Protein AF-A0A392NHH3-F1 (afdb_monomer)

pLDDT: mean 84.98, std 8.95, range [55.41, 94.88]

Radius of gyration: 12.45 Å; Cα contacts (8 Å, |Δi|>4): 94; chains: 1; bounding box: 30×29×27 Å

Structure (mmCIF, N/CA/C/O backbone):
data_AF-A0A392NHH3-F1
#
_entry.id   AF-A0A392NHH3-F1
#
loop_
_atom_site.group_PDB
_atom_site.id
_atom_site.type_symbol
_atom_site.label_atom_id
_atom_site.label_alt_id
_atom_site.label_comp_id
_atom_site.label_asym_id
_atom_site.label_entity_id
_atom_site.label_seq_id
_atom_site.pdbx_PDB_ins_code
_atom_site.Cartn_x
_atom_site.Cartn_y
_atom_site.Cartn_z
_atom_site.occupancy
_atom_site.B_iso_or_equiv
_atom_site.auth_seq_id
_atom_site.auth_comp_id
_atom_site.auth_asym_id
_atom_site.auth_atom_id
_atom_site.pdbx_PDB_model_num
ATOM 1 N N . MET A 1 1 ? 8.587 8.225 -6.338 1.00 61.16 1 MET A N 1
ATOM 2 C CA . MET A 1 1 ? 9.451 8.103 -5.137 1.00 61.16 1 MET A CA 1
ATOM 3 C C . MET A 1 1 ? 9.341 6.738 -4.457 1.00 61.16 1 MET A C 1
ATOM 5 O O . MET A 1 1 ? 10.367 6.161 -4.135 1.00 61.16 1 MET A O 1
ATOM 9 N N . SER A 1 2 ? 8.142 6.178 -4.274 1.00 64.06 2 SER A N 1
ATOM 10 C CA . SER A 1 2 ? 7.911 4.911 -3.550 1.00 64.06 2 SER A CA 1
ATOM 11 C C . SER A 1 2 ? 8.570 3.648 -4.141 1.00 64.06 2 SER A C 1
ATOM 13 O O . SER A 1 2 ? 8.725 2.671 -3.420 1.00 64.06 2 SER A O 1
ATOM 15 N N . GLN A 1 3 ? 8.993 3.661 -5.411 1.00 74.06 3 GLN A N 1
ATOM 16 C CA . GLN A 1 3 ? 9.649 2.527 -6.094 1.00 74.06 3 GLN A CA 1
ATOM 17 C C . GLN A 1 3 ? 11.179 2.478 -5.897 1.00 74.06 3 GLN A C 1
ATOM 19 O O . GLN A 1 3 ? 11.865 1.660 -6.502 1.00 74.06 3 GLN A O 1
ATOM 24 N N . GLN A 1 4 ? 11.757 3.373 -5.090 1.00 76.50 4 GLN A N 1
ATOM 25 C CA . GLN A 1 4 ? 13.188 3.343 -4.779 1.00 76.50 4 GLN A CA 1
ATOM 26 C C . GLN A 1 4 ? 13.419 2.734 -3.396 1.00 76.50 4 GLN A C 1
ATOM 28 O O . GLN A 1 4 ? 12.790 3.154 -2.427 1.00 76.50 4 GLN A O 1
ATOM 33 N N . LYS A 1 5 ? 14.394 1.823 -3.287 1.00 72.62 5 LYS A N 1
ATOM 34 C CA . LYS A 1 5 ? 14.721 1.064 -2.063 1.00 72.62 5 LYS A CA 1
ATOM 35 C C . LYS A 1 5 ? 14.808 1.900 -0.784 1.00 72.62 5 LYS A C 1
ATOM 37 O O . LYS A 1 5 ? 14.377 1.454 0.272 1.00 72.62 5 LYS A O 1
ATOM 42 N N . PHE A 1 6 ? 15.437 3.073 -0.845 1.00 75.38 6 PHE A N 1
ATOM 43 C CA . PHE A 1 6 ? 15.624 3.911 0.343 1.00 75.38 6 PHE A CA 1
ATOM 44 C C . PHE A 1 6 ? 14.452 4.864 0.569 1.00 75.38 6 PHE A C 1
ATOM 46 O O . PHE A 1 6 ? 14.067 5.091 1.713 1.00 75.38 6 PHE A O 1
ATOM 53 N N . ALA A 1 7 ? 13.847 5.371 -0.507 1.00 77.62 7 ALA A N 1
ATOM 54 C CA . ALA A 1 7 ? 12.708 6.271 -0.411 1.00 77.62 7 ALA A CA 1
ATOM 55 C C . ALA A 1 7 ? 11.433 5.553 0.058 1.00 77.62 7 ALA A C 1
ATOM 57 O O . ALA A 1 7 ? 10.654 6.158 0.787 1.00 77.62 7 ALA A O 1
ATOM 58 N N . SER A 1 8 ? 11.235 4.270 -0.275 1.00 81.62 8 SER A N 1
ATOM 59 C CA . SER A 1 8 ? 10.099 3.482 0.230 1.00 81.62 8 SER A CA 1
ATOM 60 C C . SER A 1 8 ? 10.087 3.443 1.760 1.00 81.62 8 SER A C 1
ATOM 62 O O . SER A 1 8 ? 9.063 3.738 2.366 1.00 81.62 8 SER A O 1
ATOM 64 N N . ASN A 1 9 ? 11.254 3.238 2.384 1.00 81.81 9 ASN A N 1
ATOM 65 C CA . ASN A 1 9 ? 11.396 3.235 3.842 1.00 81.81 9 ASN A CA 1
ATOM 66 C C . ASN A 1 9 ? 11.053 4.594 4.466 1.00 81.81 9 ASN A C 1
ATOM 68 O O . ASN A 1 9 ? 10.515 4.653 5.571 1.00 81.81 9 ASN A O 1
ATOM 72 N N . VAL A 1 10 ? 11.386 5.695 3.782 1.00 85.81 10 VAL A N 1
ATOM 73 C CA . VAL A 1 10 ? 11.020 7.043 4.240 1.00 85.81 10 VAL A CA 1
ATOM 74 C C . VAL A 1 10 ? 9.506 7.208 4.183 1.00 85.81 10 VAL A C 1
ATOM 76 O O . VAL A 1 10 ? 8.913 7.621 5.173 1.00 85.81 10 VAL A O 1
ATOM 79 N N . VAL A 1 11 ? 8.871 6.810 3.077 1.00 85.12 11 VAL A N 1
ATOM 80 C CA . VAL A 1 11 ? 7.411 6.887 2.920 1.00 85.12 11 VAL A CA 1
ATOM 81 C C . VAL A 1 11 ? 6.691 6.023 3.962 1.00 85.12 11 VAL A C 1
ATOM 83 O O . VAL A 1 11 ? 5.737 6.486 4.578 1.00 85.12 11 VAL A O 1
ATOM 86 N N . GLU A 1 12 ? 7.166 4.807 4.236 1.00 85.75 12 GLU A N 1
ATOM 87 C CA . GLU A 1 12 ? 6.600 3.941 5.281 1.00 85.75 12 GLU A CA 1
ATOM 88 C C . GLU A 1 12 ? 6.691 4.564 6.681 1.00 85.75 12 GLU A C 1
ATOM 90 O O . GLU A 1 12 ? 5.734 4.500 7.460 1.00 85.75 12 GLU A O 1
ATOM 95 N N . LYS A 1 13 ? 7.822 5.206 7.001 1.00 86.69 13 LYS A N 1
ATOM 96 C CA . LYS A 1 13 ? 7.974 5.953 8.254 1.00 86.69 13 LYS A CA 1
ATOM 97 C C . LYS A 1 13 ? 7.034 7.151 8.296 1.00 86.69 13 LYS A C 1
ATOM 99 O O . LYS A 1 13 ? 6.362 7.333 9.305 1.00 86.69 13 LYS A O 1
ATOM 104 N N . CYS A 1 14 ? 6.924 7.921 7.215 1.00 86.00 14 CYS A N 1
ATOM 105 C CA . CYS A 1 14 ? 5.973 9.028 7.141 1.00 86.00 14 CYS A CA 1
ATOM 106 C C . CYS A 1 14 ? 4.545 8.542 7.410 1.00 86.00 14 CYS A C 1
ATOM 108 O O . CYS A 1 14 ? 3.896 9.081 8.290 1.00 86.00 14 CYS A O 1
ATOM 110 N N . LEU A 1 15 ? 4.099 7.452 6.780 1.00 86.06 15 LEU A N 1
ATOM 111 C CA . LEU A 1 15 ? 2.764 6.878 7.010 1.00 86.06 15 LEU A CA 1
ATOM 112 C C . LEU A 1 15 ? 2.512 6.429 8.459 1.00 86.06 15 LEU A C 1
ATOM 114 O O . LEU A 1 15 ? 1.358 6.343 8.880 1.00 86.06 15 LEU A O 1
ATOM 118 N N . THR A 1 16 ? 3.577 6.108 9.195 1.00 86.00 16 THR A N 1
ATOM 119 C CA . THR A 1 16 ? 3.508 5.643 10.586 1.00 86.00 16 THR A CA 1
ATOM 120 C C . THR A 1 16 ? 3.503 6.804 11.581 1.00 86.00 16 THR A C 1
ATOM 122 O O . THR A 1 16 ? 2.808 6.733 12.590 1.00 86.00 16 THR A O 1
ATOM 125 N N . PHE A 1 17 ? 4.276 7.860 11.311 1.00 86.56 17 PHE A N 1
ATOM 126 C CA . PHE A 1 17 ? 4.550 8.931 12.276 1.00 86.56 17 PHE A CA 1
ATOM 127 C C . PHE A 1 17 ? 3.938 10.290 11.913 1.00 86.56 17 PHE A C 1
ATOM 129 O O . PHE A 1 17 ? 3.975 11.196 12.741 1.00 86.56 17 PHE A O 1
ATOM 136 N N . SER A 1 18 ? 3.405 10.464 10.702 1.00 84.94 18 SER A N 1
ATOM 137 C CA . SER A 1 18 ? 2.753 11.712 10.304 1.00 84.94 18 SER A CA 1
ATOM 138 C C . SER A 1 18 ? 1.380 11.861 10.957 1.00 84.94 18 SER A C 1
ATOM 140 O O . SER A 1 18 ? 0.716 10.872 11.285 1.00 84.94 18 SER A O 1
ATOM 142 N N . GLY A 1 19 ? 0.919 13.102 11.096 1.00 86.62 19 GLY A N 1
ATOM 143 C CA . GLY A 1 19 ? -0.437 13.389 11.530 1.00 86.62 19 GLY A CA 1
ATOM 144 C C . GLY A 1 19 ? -1.484 12.918 10.509 1.00 86.62 19 GLY A C 1
ATOM 145 O O . GLY A 1 19 ? -1.153 12.569 9.366 1.00 86.62 19 GLY A O 1
ATOM 146 N N . PRO A 1 20 ? -2.773 12.889 10.902 1.00 83.38 20 PRO A N 1
ATOM 147 C CA . PRO A 1 20 ? -3.857 12.412 10.043 1.00 83.38 20 PRO A CA 1
ATOM 148 C C . PRO A 1 20 ? -3.940 13.150 8.700 1.00 83.38 20 PRO A C 1
ATOM 150 O O . PRO A 1 20 ? -4.086 12.508 7.662 1.00 83.38 20 PRO A O 1
ATOM 153 N N . SER A 1 21 ? -3.780 14.477 8.708 1.00 85.88 21 SER A N 1
ATOM 154 C CA . SER A 1 21 ? -3.867 15.310 7.504 1.00 85.88 21 SER A CA 1
ATOM 155 C C . SER A 1 21 ? -2.721 15.044 6.526 1.00 85.88 21 SER A C 1
ATOM 157 O O . SER A 1 21 ? -2.955 14.891 5.330 1.00 85.88 21 SER A O 1
ATOM 159 N N . GLU A 1 22 ? -1.480 14.926 7.008 1.00 85.19 22 GLU A N 1
ATOM 160 C CA . GLU A 1 22 ? -0.344 14.625 6.126 1.00 85.19 22 GLU A CA 1
ATOM 161 C C . GLU A 1 22 ? -0.435 13.206 5.561 1.00 85.19 22 GLU A C 1
ATOM 163 O O . GLU A 1 22 ? -0.150 12.980 4.383 1.00 85.19 22 GLU A O 1
ATOM 168 N N . ARG A 1 23 ? -0.899 12.248 6.373 1.00 85.31 23 ARG A N 1
ATOM 169 C CA . ARG A 1 23 ? -1.148 10.883 5.905 1.00 85.31 23 ARG A CA 1
ATOM 170 C C . ARG A 1 23 ? -2.208 10.863 4.809 1.00 85.31 23 ARG A C 1
ATOM 172 O O . ARG A 1 23 ? -2.038 10.151 3.824 1.00 85.31 23 ARG A O 1
ATOM 179 N N . GLN A 1 24 ? -3.273 11.648 4.952 1.00 84.44 24 GLN A N 1
ATOM 180 C CA . GLN A 1 24 ? -4.322 11.746 3.941 1.00 84.44 24 GLN A CA 1
ATOM 181 C C . GLN A 1 24 ? -3.782 12.262 2.604 1.00 84.44 24 GLN A C 1
ATOM 183 O O . GLN A 1 24 ? -4.124 11.701 1.566 1.00 84.44 24 GLN A O 1
ATOM 188 N N . ILE A 1 25 ? -2.884 13.250 2.627 1.00 85.44 25 ILE A N 1
ATOM 189 C CA . ILE A 1 25 ? -2.212 13.751 1.419 1.00 85.44 25 ILE A CA 1
ATOM 190 C C . ILE A 1 25 ? -1.389 12.634 0.762 1.00 85.44 25 ILE A C 1
ATOM 192 O O . ILE A 1 25 ? -1.537 12.386 -0.432 1.00 85.44 25 ILE A O 1
ATOM 196 N N . LEU A 1 26 ? -0.581 11.902 1.539 1.00 85.00 26 LEU A N 1
ATOM 197 C CA . LEU A 1 26 ? 0.235 10.795 1.020 1.00 85.00 26 LEU A CA 1
ATOM 198 C C . LEU A 1 26 ? -0.612 9.680 0.392 1.00 85.00 26 LEU A C 1
ATOM 200 O O . LEU A 1 26 ? -0.263 9.153 -0.664 1.00 85.00 26 LEU A O 1
ATOM 204 N N . VAL A 1 27 ? -1.721 9.316 1.038 1.00 84.00 27 VAL A N 1
ATOM 205 C CA . VAL A 1 27 ? -2.645 8.295 0.528 1.00 84.00 27 VAL A CA 1
ATOM 206 C C . VAL A 1 27 ? -3.352 8.782 -0.736 1.00 84.00 27 VAL A C 1
ATOM 2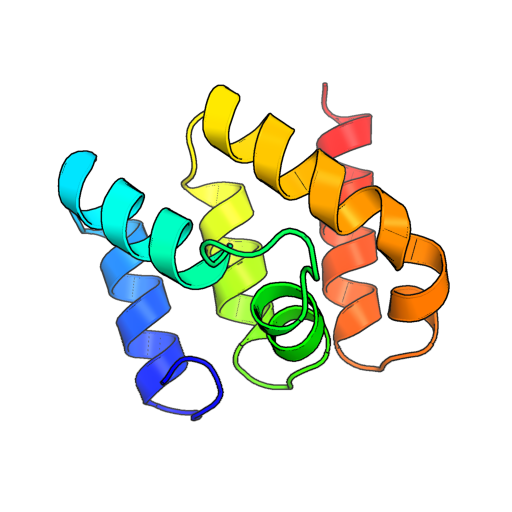08 O O . VAL A 1 27 ? -3.460 8.022 -1.695 1.00 84.00 27 VAL A O 1
ATOM 211 N N . SER A 1 28 ? -3.782 10.046 -0.772 1.00 83.19 28 SER A N 1
ATOM 212 C CA . SER A 1 28 ? -4.420 10.645 -1.949 1.00 83.19 28 SER A CA 1
ATOM 213 C C . SER A 1 28 ? -3.484 10.662 -3.159 1.00 83.19 28 SER A C 1
ATOM 215 O O . SER A 1 28 ? -3.881 10.254 -4.245 1.00 83.19 28 SER A O 1
ATOM 217 N N . GLU A 1 29 ? -2.226 11.063 -2.973 1.00 83.44 29 GLU A N 1
ATOM 218 C CA . GLU A 1 29 ? -1.202 11.040 -4.027 1.00 83.44 29 GLU A CA 1
ATOM 219 C C . GLU A 1 29 ? -0.946 9.618 -4.547 1.00 83.44 29 GLU A C 1
ATOM 221 O O . GLU A 1 29 ? -0.784 9.399 -5.746 1.00 83.44 29 GLU A O 1
ATOM 226 N N . MET A 1 30 ? -0.939 8.627 -3.650 1.00 82.94 30 MET A N 1
ATOM 227 C CA . MET A 1 30 ? -0.742 7.225 -4.015 1.00 82.94 30 MET A CA 1
ATOM 228 C C . MET A 1 30 ? -1.916 6.645 -4.817 1.00 82.94 30 MET A C 1
ATOM 230 O O . MET A 1 30 ? -1.702 5.828 -5.717 1.00 82.94 30 MET A O 1
ATOM 234 N N . LEU A 1 31 ? -3.147 7.031 -4.476 1.00 78.56 31 LEU A N 1
ATOM 235 C CA . LEU A 1 31 ? -4.344 6.643 -5.222 1.00 78.56 31 LEU A CA 1
ATOM 236 C C . LEU A 1 31 ? -4.425 7.352 -6.580 1.00 78.56 31 LEU A C 1
ATOM 238 O O . LEU A 1 31 ? -4.964 6.779 -7.527 1.00 78.56 31 LEU A O 1
ATOM 242 N N . GLY A 1 32 ? -3.832 8.543 -6.682 1.00 72.81 32 GLY A N 1
ATOM 243 C CA . GLY A 1 32 ? -3.909 9.402 -7.856 1.00 72.81 32 GLY A CA 1
ATOM 244 C C . GLY A 1 32 ? -5.272 10.088 -7.983 1.00 72.81 32 GLY A C 1
ATOM 245 O O . GLY A 1 32 ? -6.215 9.809 -7.245 1.00 72.81 32 GLY A O 1
ATOM 246 N N . THR A 1 33 ? -5.375 11.012 -8.936 1.00 65.94 33 THR A N 1
ATOM 247 C CA . THR A 1 33 ? -6.611 11.758 -9.240 1.00 65.94 33 THR A CA 1
ATOM 248 C C . THR A 1 33 ? -7.394 11.171 -10.414 1.00 65.94 33 THR A C 1
ATOM 250 O O . THR A 1 33 ? -8.479 11.656 -10.729 1.00 65.94 33 THR A O 1
ATOM 253 N N . THR A 1 34 ? -6.857 10.142 -11.073 1.00 60.12 34 THR A N 1
ATOM 254 C CA . THR A 1 34 ? -7.446 9.523 -12.263 1.00 60.12 34 THR A CA 1
ATOM 255 C C . THR A 1 34 ? -8.073 8.169 -11.930 1.00 60.12 34 THR A C 1
ATOM 257 O O . THR A 1 34 ? -7.616 7.434 -11.051 1.00 60.12 34 THR A O 1
ATOM 260 N N . ASP A 1 35 ? -9.132 7.804 -12.652 1.00 58.72 35 ASP A N 1
ATOM 261 C CA . ASP A 1 35 ? -9.806 6.508 -12.481 1.00 58.72 35 ASP A CA 1
ATOM 262 C C . ASP A 1 35 ? -8.998 5.312 -13.009 1.00 58.72 35 ASP A C 1
ATOM 264 O O . ASP A 1 35 ? -9.382 4.160 -12.812 1.00 58.72 35 ASP A O 1
ATOM 268 N N . GLU A 1 36 ? -7.845 5.554 -13.632 1.00 60.84 36 GLU A N 1
ATOM 269 C 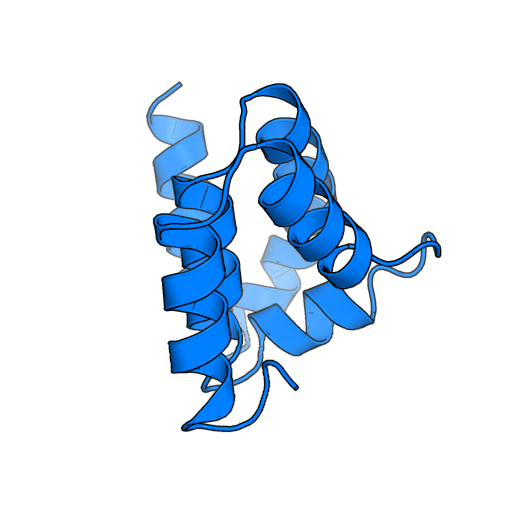CA . GLU A 1 36 ? -7.083 4.516 -14.329 1.00 60.84 36 GLU A CA 1
ATOM 270 C C . GLU A 1 36 ? -6.278 3.598 -13.385 1.00 60.84 36 GLU A C 1
ATOM 272 O O . GLU A 1 36 ? -5.737 2.581 -13.817 1.00 60.84 36 GLU A O 1
ATOM 277 N N . ASN A 1 37 ? -6.238 3.880 -12.071 1.00 61.47 37 ASN A N 1
ATOM 278 C CA . ASN A 1 37 ? -5.533 3.086 -11.044 1.00 61.47 37 ASN A CA 1
ATOM 279 C C . ASN A 1 37 ? -4.053 2.778 -11.363 1.00 61.47 37 ASN A C 1
ATOM 281 O O . ASN A 1 37 ? -3.449 1.928 -10.701 1.00 61.47 37 ASN A O 1
ATOM 285 N N . GLU A 1 38 ? -3.448 3.425 -12.360 1.00 70.25 38 GLU A N 1
ATOM 286 C CA . GLU A 1 38 ? -2.114 3.077 -12.852 1.00 70.25 38 GLU A CA 1
ATOM 287 C C . GLU A 1 38 ? -1.018 3.227 -11.783 1.00 70.25 38 GLU A C 1
ATOM 289 O O . GLU A 1 38 ? -0.217 2.293 -11.638 1.00 70.25 38 GLU A O 1
ATOM 294 N N . PRO A 1 39 ? -0.990 4.303 -10.960 1.00 80.19 39 PRO A N 1
ATOM 295 C CA . PRO A 1 39 ? 0.042 4.464 -9.936 1.00 80.19 39 PRO A CA 1
ATOM 296 C C . PRO A 1 39 ? -0.035 3.375 -8.859 1.00 80.19 39 PRO A C 1
ATOM 298 O O . PRO A 1 39 ? 0.971 2.734 -8.539 1.00 80.19 39 PRO A O 1
ATOM 301 N N . LEU A 1 40 ? -1.241 3.098 -8.352 1.00 84.94 40 LEU A N 1
ATOM 302 C CA . LEU A 1 40 ? -1.481 2.064 -7.348 1.00 84.94 40 LEU A CA 1
ATOM 303 C C . LEU A 1 40 ? -1.134 0.669 -7.888 1.00 84.94 40 LEU A C 1
ATOM 305 O O . LEU A 1 40 ? -0.460 -0.112 -7.214 1.00 84.94 40 LEU A O 1
ATOM 309 N N . GLN A 1 41 ? -1.547 0.351 -9.118 1.00 86.69 41 GLN A N 1
ATOM 310 C CA . GLN A 1 41 ? -1.228 -0.927 -9.755 1.00 86.69 41 GLN A CA 1
ATOM 311 C C . GLN A 1 41 ? 0.274 -1.141 -9.930 1.00 86.69 41 GLN A C 1
ATOM 313 O O . GLN A 1 41 ? 0.759 -2.246 -9.671 1.00 86.69 41 GLN A O 1
ATOM 318 N N . ALA A 1 42 ? 1.005 -0.111 -10.359 1.00 88.38 42 ALA A N 1
ATOM 319 C CA . ALA A 1 42 ? 2.455 -0.175 -10.476 1.00 88.38 42 ALA A CA 1
ATOM 320 C C . ALA A 1 42 ? 3.099 -0.422 -9.104 1.00 88.38 42 ALA A C 1
ATOM 322 O O . ALA A 1 42 ? 3.942 -1.308 -8.966 1.00 88.38 42 ALA A O 1
ATOM 323 N N . MET A 1 43 ? 2.639 0.284 -8.067 1.00 91.50 43 MET A N 1
ATOM 324 C CA . MET A 1 43 ? 3.165 0.132 -6.711 1.00 91.50 43 MET A CA 1
ATOM 325 C C . MET A 1 43 ? 2.938 -1.266 -6.126 1.00 91.50 43 MET A C 1
ATOM 327 O O . MET A 1 43 ? 3.841 -1.824 -5.509 1.00 91.50 43 MET A O 1
ATOM 331 N N . MET A 1 44 ? 1.770 -1.870 -6.356 1.00 93.50 44 MET A N 1
ATOM 332 C CA . MET A 1 44 ? 1.463 -3.226 -5.878 1.00 93.50 44 MET A CA 1
ATOM 333 C C . MET A 1 44 ? 2.350 -4.314 -6.496 1.00 93.50 44 MET A C 1
ATOM 335 O O . MET A 1 44 ? 2.526 -5.378 -5.902 1.00 93.50 44 MET A O 1
ATOM 339 N N . LYS A 1 45 ? 2.874 -4.077 -7.702 1.00 92.44 45 LYS A N 1
ATOM 340 C CA . LYS A 1 45 ? 3.713 -5.032 -8.439 1.00 92.44 45 LYS A CA 1
ATOM 341 C C . LYS A 1 45 ? 5.208 -4.810 -8.200 1.00 92.44 45 LYS A C 1
ATOM 343 O O . LYS A 1 45 ? 5.995 -5.686 -8.549 1.00 92.44 45 LYS A O 1
ATOM 348 N N . ASP A 1 46 ? 5.588 -3.674 -7.624 1.00 93.81 46 ASP A N 1
ATOM 349 C CA . ASP A 1 46 ? 6.979 -3.275 -7.421 1.00 93.81 46 ASP A CA 1
ATOM 350 C C . ASP A 1 46 ? 7.617 -3.922 -6.179 1.00 93.81 46 ASP A C 1
ATOM 352 O O . ASP A 1 46 ? 6.964 -4.143 -5.158 1.00 93.81 46 ASP A O 1
ATOM 356 N N . GLN A 1 47 ? 8.924 -4.183 -6.241 1.00 91.75 47 GLN A N 1
ATOM 357 C CA . GLN A 1 47 ? 9.681 -4.860 -5.182 1.00 91.75 47 GLN A CA 1
ATOM 358 C C . GLN A 1 47 ? 9.853 -4.042 -3.891 1.00 91.75 47 GLN A C 1
ATOM 360 O O . GLN A 1 47 ? 10.099 -4.628 -2.838 1.00 91.75 47 GLN A O 1
ATOM 365 N N . PHE A 1 48 ? 9.704 -2.714 -3.949 1.00 90.62 48 PHE A N 1
ATOM 366 C CA . PHE A 1 48 ? 9.828 -1.818 -2.794 1.00 90.62 48 PHE A CA 1
ATOM 367 C C . PHE A 1 48 ? 8.496 -1.144 -2.457 1.00 90.62 48 PHE A C 1
ATOM 369 O O . PHE A 1 48 ? 8.086 -1.107 -1.298 1.00 90.62 48 PHE A O 1
ATOM 376 N N . ALA A 1 49 ? 7.768 -0.667 -3.463 1.00 89.62 49 ALA A N 1
ATOM 377 C CA . ALA A 1 49 ? 6.517 0.051 -3.251 1.00 89.62 49 ALA A CA 1
ATOM 378 C C . ALA A 1 49 ? 5.381 -0.840 -2.709 1.00 89.62 49 ALA A C 1
ATOM 380 O O . ALA A 1 49 ? 4.450 -0.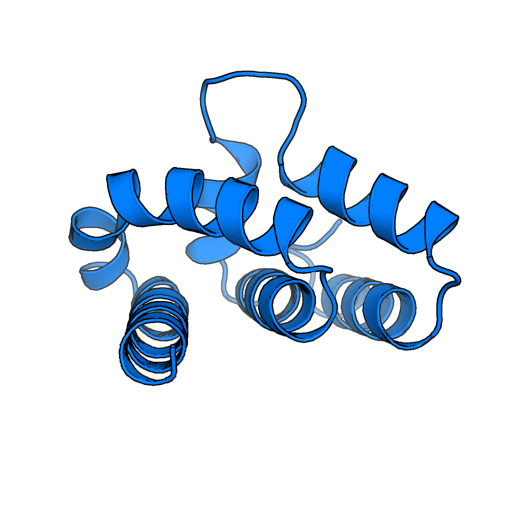318 -2.093 1.00 89.62 49 ALA A O 1
ATOM 381 N N . ASN A 1 50 ? 5.461 -2.170 -2.853 1.00 93.00 50 ASN A N 1
ATOM 382 C CA . ASN A 1 50 ? 4.477 -3.080 -2.257 1.00 93.00 50 ASN A CA 1
ATOM 383 C C . ASN A 1 50 ? 4.428 -2.971 -0.719 1.00 93.00 50 ASN A C 1
ATOM 385 O O . ASN A 1 50 ? 3.364 -3.164 -0.129 1.00 93.00 50 ASN A O 1
ATOM 389 N N . TYR A 1 51 ? 5.543 -2.624 -0.068 1.00 91.94 51 TYR A N 1
ATOM 390 C CA . TYR A 1 51 ? 5.584 -2.408 1.380 1.00 91.94 51 TYR A CA 1
ATOM 391 C C . TYR A 1 51 ? 4.841 -1.132 1.777 1.00 91.94 51 TYR A C 1
ATOM 393 O O . TYR A 1 51 ? 4.062 -1.142 2.729 1.00 91.94 51 TYR A O 1
ATOM 401 N N . VAL A 1 52 ? 4.974 -0.070 0.976 1.00 91.19 52 VAL A N 1
ATOM 402 C CA . VAL A 1 52 ? 4.210 1.175 1.147 1.00 91.19 52 VAL A CA 1
ATOM 403 C C . VAL A 1 52 ? 2.708 0.894 1.065 1.00 91.19 52 VAL A C 1
ATOM 405 O O . VAL A 1 52 ? 1.959 1.341 1.927 1.00 91.19 52 VAL A O 1
ATOM 408 N N . VAL A 1 53 ? 2.264 0.095 0.088 1.00 92.25 53 VAL A N 1
ATOM 409 C CA . VAL A 1 53 ? 0.841 -0.266 -0.056 1.00 92.25 53 VAL A CA 1
ATOM 410 C C . VAL A 1 53 ? 0.328 -1.033 1.162 1.00 92.25 53 VAL A C 1
ATOM 412 O O . VAL A 1 53 ? -0.740 -0.724 1.689 1.00 92.25 53 VAL A O 1
ATOM 415 N N . GLN A 1 54 ? 1.095 -2.014 1.643 1.00 91.88 54 GLN A N 1
ATOM 416 C CA . GLN A 1 54 ? 0.743 -2.765 2.850 1.00 91.88 54 GLN A CA 1
ATOM 417 C C . GLN A 1 54 ? 0.677 -1.859 4.082 1.00 91.88 54 GLN A C 1
ATOM 419 O O . GLN A 1 54 ? -0.243 -1.997 4.887 1.00 91.88 54 GLN A O 1
ATOM 424 N N . LYS A 1 55 ? 1.609 -0.905 4.204 1.00 91.19 55 LYS A N 1
ATOM 425 C CA . LYS A 1 55 ? 1.631 0.064 5.300 1.00 91.19 55 LYS A CA 1
ATOM 426 C C . LYS A 1 55 ? 0.425 0.995 5.259 1.00 91.19 55 LYS A C 1
ATOM 428 O O . LYS A 1 55 ? -0.189 1.220 6.294 1.00 91.19 55 LYS A O 1
ATOM 433 N N . VAL A 1 56 ? 0.037 1.478 4.080 1.00 90.69 56 VAL A N 1
ATOM 434 C CA . VAL A 1 56 ? -1.186 2.276 3.920 1.00 90.69 56 VAL A CA 1
ATOM 435 C C . VAL A 1 56 ? -2.407 1.490 4.396 1.00 90.69 56 VAL A C 1
ATOM 437 O O . VAL A 1 56 ? -3.180 2.008 5.193 1.00 90.69 56 VAL A O 1
ATOM 440 N N . LEU A 1 57 ? -2.552 0.222 3.998 1.00 90.38 57 LEU A N 1
ATOM 441 C CA . LEU A 1 57 ? -3.656 -0.637 4.454 1.00 90.38 57 LEU A CA 1
ATOM 442 C C . LEU A 1 57 ? -3.671 -0.865 5.981 1.00 90.38 57 LEU A C 1
ATOM 444 O O . LEU A 1 57 ? -4.709 -1.230 6.528 1.00 90.38 57 LEU A O 1
ATOM 448 N N . GLU A 1 58 ? -2.542 -0.669 6.666 1.00 88.69 58 GLU A N 1
ATOM 449 C CA . GLU A 1 58 ? -2.417 -0.746 8.127 1.00 88.69 58 GLU A CA 1
ATOM 450 C C . GLU A 1 58 ? -2.763 0.561 8.842 1.00 88.69 58 GLU A C 1
ATOM 452 O O . GLU A 1 58 ? -3.286 0.512 9.952 1.00 88.69 58 GLU A O 1
ATOM 457 N N . THR A 1 59 ? -2.448 1.711 8.242 1.00 86.88 59 THR A N 1
ATOM 458 C CA . THR A 1 59 ? -2.513 3.015 8.923 1.00 86.88 59 THR A CA 1
ATOM 459 C C . THR A 1 59 ? -3.670 3.902 8.472 1.00 86.88 59 THR A C 1
ATOM 461 O O . THR A 1 59 ? -3.949 4.907 9.128 1.00 86.88 59 THR A O 1
ATOM 464 N N . CYS A 1 60 ? -4.336 3.555 7.369 1.00 85.81 60 CYS A N 1
ATOM 465 C CA . CYS A 1 60 ? -5.512 4.265 6.878 1.00 85.81 60 CYS A CA 1
ATOM 466 C C . CYS A 1 60 ? -6.734 4.072 7.788 1.00 85.81 60 CYS A C 1
ATOM 468 O O . CYS A 1 60 ? -6.898 3.023 8.428 1.00 85.81 60 CYS A O 1
ATOM 470 N N . ASP A 1 61 ? -7.586 5.100 7.818 1.00 86.81 61 ASP A N 1
ATOM 471 C CA . ASP A 1 61 ? -8.911 5.021 8.434 1.00 86.81 61 ASP A CA 1
ATOM 472 C C . ASP A 1 61 ? -9.859 4.126 7.618 1.00 86.81 61 ASP A C 1
ATOM 474 O O . ASP A 1 61 ? -9.537 3.698 6.507 1.00 86.81 61 ASP A O 1
ATOM 478 N N . ASP A 1 62 ? -11.027 3.811 8.178 1.00 87.25 62 ASP A N 1
ATOM 479 C CA . ASP A 1 62 ? -11.955 2.857 7.567 1.00 87.25 62 ASP A CA 1
ATOM 480 C C . ASP A 1 62 ? -12.497 3.333 6.211 1.00 87.25 62 ASP A C 1
ATOM 482 O O . ASP A 1 62 ? -12.639 2.523 5.293 1.00 87.25 62 ASP A O 1
ATOM 486 N N . HIS A 1 63 ? -12.721 4.640 6.043 1.00 86.38 63 HIS A N 1
ATOM 487 C CA . HIS A 1 63 ? -13.211 5.202 4.785 1.00 86.38 63 HIS A CA 1
ATOM 488 C C . HIS A 1 63 ? -12.156 5.090 3.679 1.00 86.38 63 HIS A C 1
ATOM 490 O O . HIS A 1 63 ? -12.425 4.585 2.588 1.00 86.38 63 HIS A O 1
ATOM 496 N N . GLN A 1 64 ? -10.921 5.497 3.975 1.00 85.19 64 GLN A N 1
ATOM 497 C CA . GLN A 1 64 ? -9.785 5.332 3.074 1.00 85.19 64 GLN A CA 1
ATOM 498 C C . GLN A 1 64 ? -9.545 3.859 2.748 1.00 85.19 64 GLN A C 1
ATOM 500 O O . GLN A 1 64 ? -9.304 3.513 1.589 1.00 85.19 64 GLN A O 1
ATOM 505 N N . ARG A 1 65 ? -9.624 2.983 3.755 1.00 88.88 65 ARG A N 1
ATOM 506 C CA . ARG A 1 65 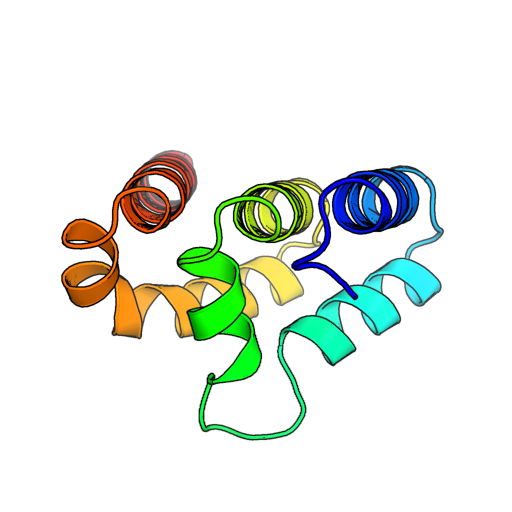? -9.432 1.543 3.589 1.00 88.88 65 ARG A CA 1
ATOM 507 C C . ARG A 1 65 ? -10.440 0.967 2.612 1.00 88.88 65 ARG A C 1
ATOM 509 O O . ARG A 1 65 ? -10.039 0.233 1.714 1.00 88.88 65 ARG A O 1
ATOM 516 N N . GLU A 1 66 ? -11.718 1.300 2.756 1.00 88.81 66 GLU A N 1
ATOM 517 C CA . GLU A 1 66 ? -12.766 0.852 1.841 1.00 88.81 66 GLU A CA 1
ATOM 518 C C . GLU A 1 66 ? -12.475 1.292 0.399 1.00 88.81 66 GLU A C 1
ATOM 520 O O . GLU A 1 66 ? -12.499 0.471 -0.525 1.00 88.81 66 GLU A O 1
ATOM 525 N N . LEU A 1 67 ? -12.091 2.559 0.222 1.00 86.75 67 LEU A N 1
ATOM 526 C CA . LEU A 1 67 ? -11.740 3.141 -1.072 1.00 86.75 67 LEU A CA 1
ATOM 527 C C . LEU A 1 67 ? -10.553 2.404 -1.711 1.00 86.75 67 LEU A C 1
ATOM 529 O O . LEU A 1 67 ? -10.656 1.916 -2.838 1.00 86.75 67 LEU A O 1
ATOM 533 N N . ILE A 1 68 ? -9.459 2.225 -0.969 1.00 88.44 68 ILE A N 1
ATOM 534 C CA . ILE A 1 68 ? -8.266 1.502 -1.429 1.00 88.44 68 ILE A CA 1
ATOM 535 C C . ILE A 1 68 ? -8.614 0.048 -1.765 1.00 88.44 68 ILE A C 1
ATOM 537 O O . ILE A 1 68 ? -8.252 -0.447 -2.833 1.00 88.44 68 ILE A O 1
ATOM 541 N N . LEU A 1 69 ? -9.345 -0.649 -0.891 1.00 89.94 69 LEU A N 1
ATOM 542 C CA . LEU A 1 69 ? -9.745 -2.036 -1.119 1.00 89.94 69 LEU A CA 1
ATOM 543 C C . LEU A 1 69 ? -10.611 -2.178 -2.372 1.00 89.94 69 LEU A C 1
ATOM 545 O O . LEU A 1 69 ? -10.422 -3.139 -3.116 1.00 89.94 69 LEU A O 1
ATOM 549 N N . SER A 1 70 ? -11.517 -1.234 -2.641 1.00 88.69 70 SER A N 1
ATOM 550 C CA . SER A 1 70 ? -12.338 -1.242 -3.857 1.00 88.69 70 SER A CA 1
ATOM 551 C C . SER A 1 70 ? -11.474 -1.194 -5.126 1.00 88.69 70 SER A C 1
ATOM 553 O O . SER A 1 70 ? -11.673 -1.999 -6.039 1.00 88.69 70 SER A O 1
ATOM 555 N N . ARG A 1 71 ? -10.434 -0.345 -5.138 1.00 86.81 71 ARG A N 1
ATOM 556 C CA . ARG A 1 71 ? -9.477 -0.227 -6.249 1.00 86.81 71 ARG A CA 1
ATOM 557 C C . ARG A 1 71 ? -8.569 -1.454 -6.369 1.00 86.81 71 ARG A C 1
ATOM 559 O O . ARG A 1 71 ? -8.249 -1.871 -7.475 1.00 86.81 71 ARG A O 1
ATOM 566 N N . ILE A 1 72 ? -8.166 -2.086 -5.265 1.00 89.75 72 ILE A N 1
ATOM 567 C CA . ILE A 1 72 ? -7.329 -3.299 -5.327 1.00 89.75 72 ILE A CA 1
ATOM 568 C C . ILE A 1 72 ? -8.139 -4.513 -5.802 1.00 89.75 72 ILE A C 1
ATOM 570 O O . ILE A 1 72 ? -7.629 -5.324 -6.581 1.00 89.75 72 ILE A O 1
ATOM 574 N N . LYS A 1 73 ? -9.400 -4.643 -5.366 1.00 89.56 73 LYS A N 1
ATOM 575 C CA . LYS A 1 73 ? -10.271 -5.795 -5.662 1.00 89.56 73 LYS A CA 1
ATOM 576 C C . LYS A 1 73 ? -10.412 -6.061 -7.161 1.00 89.56 73 LYS A C 1
ATOM 578 O O . LYS A 1 73 ? -10.328 -7.218 -7.571 1.00 89.56 73 LYS A O 1
ATOM 583 N N . VAL A 1 74 ? -10.517 -5.013 -7.981 1.00 89.50 74 VAL A N 1
ATOM 584 C CA . VAL A 1 74 ? -10.610 -5.146 -9.448 1.00 89.50 74 VAL A CA 1
ATOM 585 C C . VAL A 1 74 ? -9.337 -5.719 -10.092 1.00 89.50 74 VAL A C 1
ATOM 587 O O . VAL A 1 74 ? -9.385 -6.243 -11.203 1.00 89.50 74 VAL A O 1
ATOM 590 N N . HIS A 1 75 ? -8.201 -5.696 -9.387 1.00 89.06 75 HIS A N 1
ATOM 591 C CA . HIS A 1 75 ? -6.906 -6.162 -9.890 1.00 89.06 75 HIS A CA 1
ATOM 592 C C . HIS A 1 75 ? -6.401 -7.456 -9.229 1.00 89.06 75 HIS A C 1
ATOM 594 O O . HIS A 1 75 ? -5.357 -7.967 -9.642 1.00 89.06 75 HIS A O 1
ATOM 600 N N . LEU A 1 76 ? -7.117 -8.038 -8.255 1.00 90.25 76 LEU A N 1
ATOM 601 C CA . LEU A 1 76 ? -6.637 -9.197 -7.476 1.00 90.25 76 LEU A CA 1
ATOM 602 C C . LEU A 1 76 ? -6.196 -10.378 -8.350 1.00 90.25 76 LEU A C 1
ATOM 604 O O . LEU A 1 76 ? -5.128 -10.949 -8.130 1.00 90.25 76 LEU A O 1
ATOM 608 N N . ASN A 1 77 ? -6.974 -10.714 -9.380 1.00 90.50 77 ASN A N 1
ATOM 609 C CA . ASN A 1 77 ? -6.649 -11.819 -10.286 1.00 90.50 77 ASN A CA 1
ATOM 610 C C . ASN A 1 77 ? -5.363 -11.570 -11.085 1.00 90.50 77 ASN A C 1
ATOM 612 O O . ASN A 1 77 ? -4.589 -12.499 -11.318 1.00 90.50 77 ASN A O 1
ATOM 616 N N . ALA A 1 78 ? -5.111 -10.323 -11.486 1.00 90.56 78 ALA A N 1
ATOM 617 C CA . ALA A 1 78 ? -3.873 -9.958 -12.164 1.00 90.56 78 ALA A CA 1
ATOM 618 C C . ALA A 1 78 ? -2.684 -9.997 -11.193 1.00 90.56 78 ALA A C 1
ATOM 620 O O . ALA A 1 78 ? -1.634 -10.536 -11.536 1.00 90.56 78 ALA A O 1
ATOM 621 N N . LEU A 1 79 ? -2.856 -9.486 -9.969 1.00 91.88 79 LEU A N 1
ATOM 622 C CA . LEU A 1 79 ? -1.807 -9.411 -8.947 1.00 91.88 79 LEU A CA 1
ATOM 623 C C . LEU A 1 79 ? -1.261 -10.779 -8.531 1.00 91.88 79 LEU A C 1
ATOM 625 O O . LEU A 1 79 ? -0.062 -10.887 -8.276 1.00 91.88 79 LEU A O 1
ATOM 629 N N . LYS A 1 80 ? -2.091 -11.832 -8.543 1.00 93.19 80 LYS A N 1
ATOM 630 C CA . LYS A 1 80 ? -1.664 -13.220 -8.276 1.00 93.19 80 LYS A CA 1
ATOM 631 C C . LYS A 1 80 ? -0.533 -13.699 -9.197 1.00 93.19 80 LYS A C 1
ATOM 633 O O . LYS A 1 80 ? 0.221 -14.585 -8.812 1.00 93.19 80 LYS A O 1
ATOM 638 N N . LYS A 1 81 ? -0.397 -13.111 -10.391 1.00 93.69 81 LYS A N 1
ATOM 639 C CA . LYS A 1 81 ? 0.642 -13.463 -11.374 1.00 93.69 81 LYS A CA 1
ATOM 640 C C . LYS A 1 81 ? 1.989 -12.778 -11.116 1.00 93.69 81 LYS A C 1
ATOM 642 O O . LYS A 1 81 ? 2.973 -13.145 -11.748 1.00 93.69 81 LYS A O 1
ATOM 647 N N . TYR A 1 82 ? 2.050 -11.792 -10.219 1.00 92.94 82 TYR A N 1
ATOM 648 C CA . TYR A 1 82 ? 3.263 -11.020 -9.944 1.00 92.94 82 TYR A CA 1
ATOM 649 C C . TYR A 1 82 ? 3.896 -11.434 -8.615 1.00 92.94 82 TYR A C 1
ATOM 651 O O . TYR A 1 82 ? 3.205 -11.572 -7.603 1.00 92.94 82 TYR A O 1
ATOM 659 N N . THR A 1 83 ? 5.228 -11.551 -8.599 1.00 93.25 83 THR A N 1
ATOM 660 C CA . THR A 1 83 ? 6.011 -11.953 -7.418 1.00 93.25 83 THR A CA 1
ATOM 661 C C . THR A 1 83 ? 5.688 -11.119 -6.186 1.00 93.25 83 THR A C 1
ATOM 663 O O . THR A 1 83 ? 5.527 -11.691 -5.114 1.00 93.25 83 THR A O 1
ATOM 666 N N . TYR A 1 84 ? 5.550 -9.800 -6.333 1.00 93.44 84 TYR A N 1
ATOM 667 C CA . TYR A 1 84 ? 5.230 -8.906 -5.217 1.00 93.44 84 TYR A CA 1
ATOM 668 C C . TYR A 1 84 ? 3.723 -8.676 -5.054 1.00 93.44 84 TYR A C 1
ATOM 670 O O . TYR A 1 84 ? 3.231 -8.549 -3.934 1.00 93.44 84 TYR A O 1
ATOM 678 N N . GLY A 1 85 ? 2.965 -8.751 -6.154 1.00 93.00 85 GLY A N 1
ATOM 679 C CA . GLY A 1 85 ? 1.508 -8.599 -6.145 1.00 93.00 85 GLY A CA 1
ATOM 680 C C . GLY A 1 85 ? 0.793 -9.637 -5.276 1.00 93.00 85 GLY A C 1
ATOM 681 O O . GLY A 1 85 ? -0.174 -9.299 -4.594 1.00 93.00 85 GLY A O 1
ATOM 682 N N . LYS A 1 86 ? 1.299 -10.877 -5.205 1.00 94.12 86 LYS A N 1
ATOM 683 C CA . LYS A 1 86 ? 0.733 -11.921 -4.329 1.00 94.12 86 LYS A CA 1
ATOM 684 C C . LYS A 1 86 ? 0.747 -11.548 -2.838 1.00 94.12 86 LYS A C 1
ATOM 686 O O . LYS A 1 86 ? -0.128 -11.996 -2.103 1.00 94.12 86 LYS A O 1
ATOM 691 N N . HIS A 1 87 ? 1.696 -10.720 -2.389 1.00 94.31 87 HIS A N 1
ATOM 692 C CA . HIS A 1 87 ? 1.739 -10.253 -0.998 1.00 94.31 87 HIS A CA 1
ATOM 693 C C . HIS A 1 87 ? 0.589 -9.289 -0.700 1.00 94.31 87 HIS A C 1
ATOM 695 O O . HIS A 1 87 ? -0.028 -9.376 0.360 1.00 94.31 87 HIS A O 1
ATOM 701 N N . ILE A 1 88 ? 0.241 -8.436 -1.669 1.00 94.88 88 ILE A N 1
ATOM 702 C CA . ILE A 1 88 ? -0.925 -7.557 -1.568 1.00 94.88 88 ILE A CA 1
ATOM 703 C C . ILE A 1 88 ? -2.213 -8.378 -1.519 1.00 94.88 88 ILE A C 1
ATOM 705 O O . ILE A 1 88 ? -3.059 -8.128 -0.666 1.00 94.88 88 ILE A O 1
ATOM 709 N N . VAL A 1 89 ? -2.340 -9.395 -2.379 1.00 94.00 89 VAL A N 1
ATOM 710 C CA . VAL A 1 89 ? -3.501 -10.302 -2.385 1.00 94.00 89 VAL A CA 1
ATOM 711 C C . VAL A 1 89 ? -3.683 -10.957 -1.016 1.00 94.00 89 VAL A C 1
ATOM 713 O O . VAL A 1 89 ? -4.750 -10.825 -0.424 1.00 94.00 89 VAL A O 1
ATOM 716 N N . ALA A 1 90 ? -2.627 -11.571 -0.472 1.00 93.19 90 ALA A N 1
ATOM 717 C CA . ALA A 1 90 ? -2.676 -12.212 0.842 1.00 93.19 90 ALA A CA 1
ATOM 718 C C . ALA A 1 90 ? -3.063 -11.226 1.958 1.00 93.19 90 ALA A C 1
ATOM 720 O O . ALA A 1 90 ? -3.822 -11.565 2.868 1.00 93.19 90 ALA A O 1
ATOM 721 N N . ARG A 1 91 ? -2.570 -9.981 1.885 1.00 92.12 91 ARG A N 1
ATOM 722 C CA . ARG A 1 91 ? -2.922 -8.939 2.854 1.00 92.12 91 ARG A CA 1
ATOM 723 C C . ARG A 1 91 ? -4.395 -8.547 2.766 1.00 92.12 91 ARG A C 1
ATOM 725 O O . ARG A 1 91 ? -5.042 -8.420 3.803 1.00 92.12 91 ARG A O 1
ATOM 732 N N . VAL A 1 92 ? -4.917 -8.358 1.557 1.00 91.94 92 VAL A N 1
ATOM 733 C CA . VAL A 1 92 ? -6.323 -8.005 1.325 1.00 91.94 92 VAL A CA 1
ATOM 7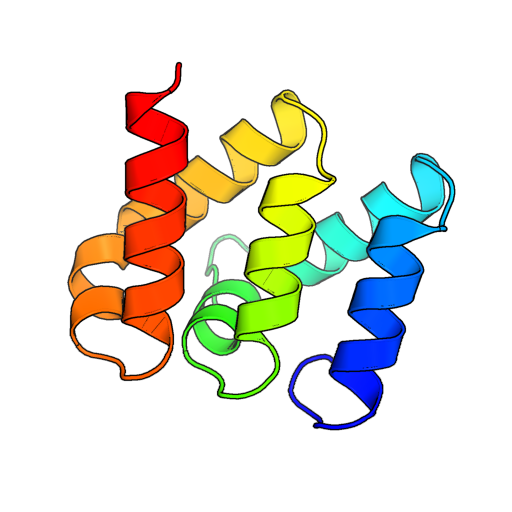34 C C . VAL A 1 92 ? -7.251 -9.129 1.771 1.00 91.94 92 VAL A C 1
ATOM 736 O O . VAL A 1 92 ? -8.209 -8.859 2.487 1.00 91.94 92 VAL A O 1
ATOM 739 N N . GLU A 1 93 ? -6.951 -10.379 1.418 1.00 90.88 93 GLU A N 1
ATOM 740 C CA . GLU A 1 93 ? -7.742 -11.544 1.837 1.00 90.88 93 GLU A CA 1
ATOM 741 C C . GLU 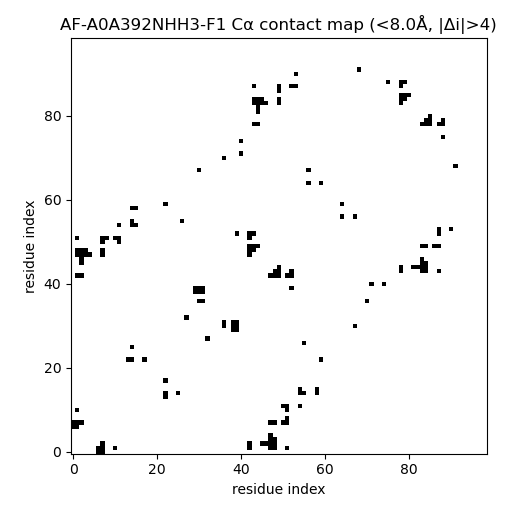A 1 93 ? -7.811 -11.646 3.370 1.00 90.88 93 GLU A C 1
ATOM 743 O O . GLU A 1 93 ? -8.890 -11.851 3.922 1.00 90.88 93 GLU A O 1
ATOM 748 N N . LYS A 1 94 ? -6.696 -11.393 4.071 1.00 89.44 94 LYS A N 1
ATOM 749 C CA . LYS A 1 94 ? -6.668 -11.357 5.542 1.00 89.44 94 LYS A CA 1
ATOM 750 C C . LYS A 1 94 ? -7.537 -10.239 6.129 1.00 89.44 94 LYS A C 1
ATOM 752 O O . LYS A 1 94 ? -8.184 -10.458 7.145 1.00 89.44 94 LYS A O 1
ATOM 757 N N . LEU A 1 95 ? -7.531 -9.050 5.524 1.00 85.94 95 LEU A N 1
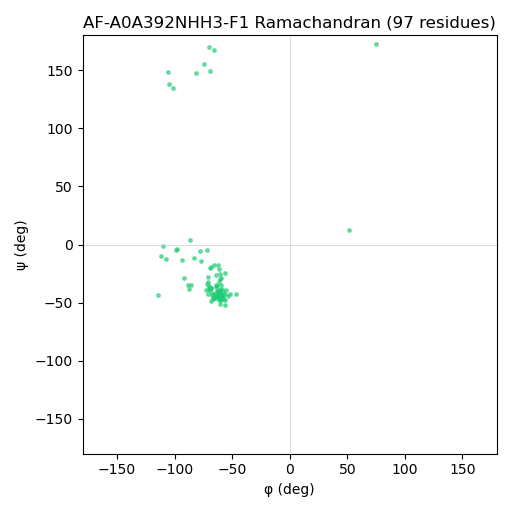ATOM 758 C CA . LEU A 1 95 ? -8.337 -7.915 5.991 1.00 85.94 95 LEU A CA 1
ATOM 759 C C . LEU A 1 95 ? -9.833 -8.142 5.762 1.00 85.94 95 LEU A C 1
ATOM 761 O O . LEU A 1 95 ? -10.630 -7.786 6.618 1.00 85.94 95 LEU A O 1
ATOM 765 N N . VAL A 1 96 ? -10.204 -8.752 4.634 1.00 83.12 96 VAL A N 1
ATOM 766 C CA . VAL A 1 96 ? -11.604 -9.070 4.316 1.00 83.12 96 VAL A CA 1
ATOM 767 C C . VAL A 1 96 ? -12.136 -10.207 5.190 1.00 83.12 96 VAL A C 1
ATOM 769 O O . VAL A 1 96 ? -13.302 -10.184 5.542 1.00 83.12 96 VAL A O 1
ATOM 772 N N . ALA A 1 97 ? -11.303 -11.183 5.560 1.00 80.75 97 ALA A N 1
ATOM 773 C CA . ALA A 1 97 ? -11.712 -12.279 6.443 1.00 80.75 97 ALA A CA 1
ATOM 774 C C . ALA A 1 97 ? -11.804 -11.886 7.931 1.00 80.75 97 ALA A C 1
ATOM 776 O O . ALA A 1 97 ? -12.318 -12.663 8.732 1.00 80.75 97 ALA A O 1
ATOM 777 N N . ALA A 1 98 ? -11.244 -10.735 8.314 1.00 70.19 98 ALA A N 1
ATOM 778 C CA . ALA A 1 98 ? -11.203 -10.254 9.695 1.00 70.19 98 ALA A CA 1
ATOM 779 C C . ALA A 1 98 ? -12.300 -9.225 10.031 1.00 70.19 98 ALA A C 1
ATOM 781 O O . ALA A 1 98 ? -12.376 -8.805 11.186 1.00 70.19 98 ALA A O 1
ATOM 782 N N . GLY A 1 99 ? -13.098 -8.805 9.045 1.00 55.41 99 GLY A N 1
ATOM 783 C CA . GLY A 1 99 ? -14.283 -7.956 9.215 1.00 55.41 99 GLY A CA 1
ATOM 784 C C . GLY A 1 99 ? -15.552 -8.734 8.914 1.00 55.41 99 GLY A C 1
ATOM 785 O O . GLY A 1 99 ? -16.584 -8.387 9.522 1.00 55.41 99 GLY A O 1
#

Nearest PDB structures (foldseek):
  5yki-assembly1_A  TM=9.387E-01  e=1.309E-06  Homo sapiens
  3q0n-assembly1_A  TM=9.456E-01  e=2.339E-06  Homo sapiens
  1m8y-assembly1_A  TM=9.359E-01  e=1.200E-05  Homo sapiens
  5ykh-assembly1_A  TM=9.366E-01  e=1.139E-05  Homo sapiens
  3bx2-assembly2_B  TM=9.298E-01  e=1.204E-02  Saccharomyces cerevisiae

InterPro domains:
  IPR001313 Pumilio RNA-binding repeat [PF00806] (1-31)
  IPR001313 Pumilio RNA-binding repeat [PF00806] (43-72)
  IPR001313 Pumilio RNA-binding repeat [PS50302] (1-28)
  IPR001313 Pumilio RNA-binding repeat [PS50302] (29-70)
  IPR001313 Pumilio RNA-binding repeat [SM00025] (1-28)
  IPR001313 Pumilio RNA-binding repeat [SM00025] (35-70)
  IPR011989 Armadillo-like helical [G3DSA:1.25.10.10] (1-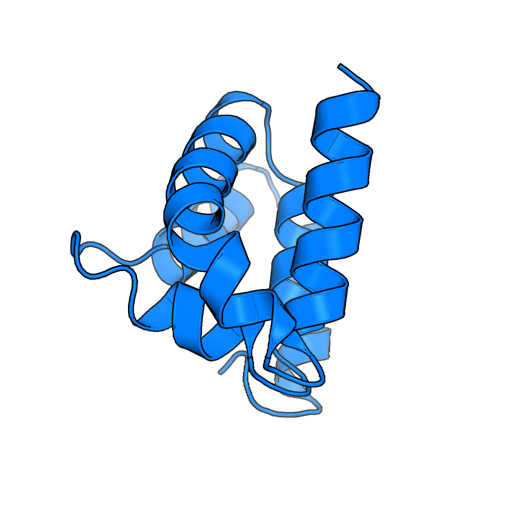98)
  IPR016024 Armadillo-type fold [SSF48371] (1-93)
  IPR033133 Pumilio homology domain [PS50303] (1-96)

Mean predicted aligned error: 4.97 Å

Foldseek 3Di:
DQLDQVVVVVLLVCLVPPDPVSVVVSLDVQCDPDPPSVSVVVLQQHPRSVVSLLSCCVRDDPVSNVVSLVSLVVCLVVLCPGPRSVVVNVSSVVVVVVD

Solvent-accessible surface area (backbone atoms only — not comparable to full-atom values): 5478 Å² total; per-residue (Å²): 108,45,74,36,79,69,46,17,57,50,51,43,48,44,58,71,72,48,54,74,70,60,36,49,52,56,51,46,64,46,51,49,95,55,93,76,42,56,64,42,55,51,29,38,52,28,93,35,15,31,57,38,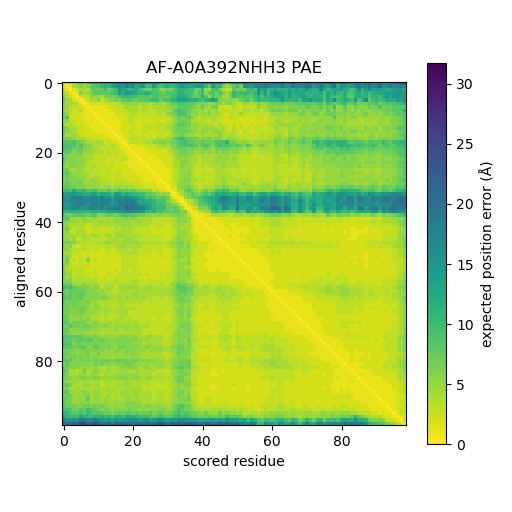54,55,46,46,71,69,62,50,53,72,70,57,40,52,54,51,49,58,65,47,59,82,41,42,81,63,27,63,76,32,91,37,11,36,56,54,46,55,51,50,55,54,56,62,75,74,109

Sequence (99 aa):
MSQQKFASNVVEKCLTFSGPSERQILVSEMLGTTDENEPLQAMMKDQFANYVVQKVLETCDDHQRELILSRIKVHLNALKKYTYGKHIVARVEKLVAAG

Organism: NCBI:txid97028

Secondary structure (DSSP, 8-state):
-TTSHHHHHHHHHHHHHS-HHHHHHHHHHHH-SSTT-HHHHHHHHSTTHHHHHHHHHHHS-HHHHHHHHHHHHTTHHHHTTSTTHHHHHHHHHHHHHT-